Protein AF-A0A9W6SI95-F1 (afdb_monomer)

Mean predicted aligned error: 13.55 Å

Structure (mmCIF, N/CA/C/O backbone):
data_AF-A0A9W6SI95-F1
#
_entry.id   AF-A0A9W6SI95-F1
#
loop_
_atom_site.group_PDB
_atom_site.id
_atom_site.type_symbol
_atom_site.label_atom_id
_atom_site.label_alt_id
_atom_site.label_comp_id
_atom_site.label_asym_id
_atom_site.label_entity_id
_atom_site.label_seq_id
_atom_site.pdbx_PDB_ins_code
_atom_site.Cartn_x
_at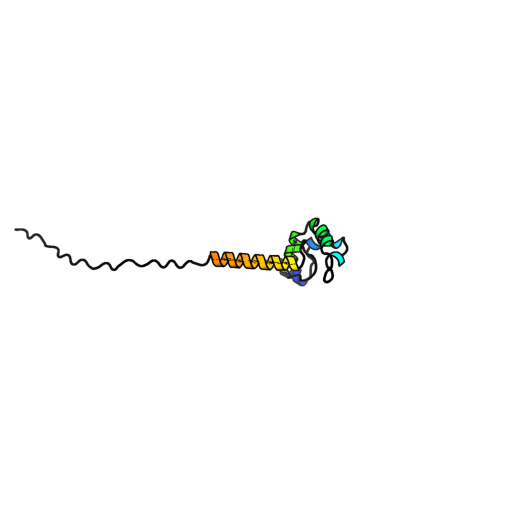om_site.Cartn_y
_atom_site.Cartn_z
_atom_site.occupancy
_atom_site.B_iso_or_equiv
_atom_site.auth_seq_id
_atom_site.auth_comp_id
_atom_site.auth_asym_id
_atom_site.auth_atom_id
_atom_site.pdbx_PDB_model_num
ATOM 1 N N . MET A 1 1 ? -4.142 -23.755 8.272 1.00 46.62 1 MET A N 1
ATOM 2 C CA . MET A 1 1 ? -2.687 -23.684 8.015 1.00 46.62 1 MET A CA 1
ATOM 3 C C . MET A 1 1 ? -2.374 -24.948 7.260 1.00 46.62 1 MET A C 1
ATOM 5 O O . MET A 1 1 ? -2.075 -25.974 7.861 1.00 46.62 1 MET A O 1
ATOM 9 N N . ASP A 1 2 ? -2.649 -24.901 5.967 1.00 53.81 2 ASP A N 1
ATOM 10 C CA . ASP A 1 2 ? -2.675 -26.067 5.102 1.00 53.81 2 ASP A CA 1
ATOM 11 C C . ASP A 1 2 ? -1.249 -26.333 4.613 1.00 53.81 2 ASP A C 1
ATOM 13 O O . ASP A 1 2 ? -0.511 -25.411 4.274 1.00 53.81 2 ASP A O 1
ATOM 17 N N . GLY A 1 3 ? -0.825 -27.600 4.639 1.00 53.06 3 GLY A N 1
ATOM 18 C CA . GLY A 1 3 ? 0.575 -28.016 4.468 1.00 53.06 3 GLY A CA 1
ATOM 19 C C . GLY A 1 3 ? 1.240 -27.644 3.133 1.00 53.06 3 GLY A C 1
ATOM 20 O O . GLY A 1 3 ? 2.428 -27.903 2.969 1.00 53.06 3 GLY A O 1
ATOM 21 N N . GLN A 1 4 ? 0.510 -27.024 2.202 1.00 56.34 4 GLN A N 1
ATOM 22 C CA . GLN A 1 4 ? 1.054 -26.464 0.961 1.00 56.34 4 GLN A CA 1
ATOM 23 C C . GLN A 1 4 ? 1.887 -25.191 1.192 1.00 56.34 4 GLN A C 1
ATOM 25 O O . GLN A 1 4 ? 2.785 -24.923 0.397 1.00 56.34 4 GLN A O 1
ATOM 30 N N . ASP A 1 5 ? 1.679 -24.470 2.299 1.00 56.03 5 ASP A N 1
ATOM 31 C CA . ASP A 1 5 ? 2.435 -23.244 2.606 1.00 56.03 5 ASP A CA 1
ATOM 32 C C . ASP A 1 5 ? 3.877 -23.524 3.076 1.00 56.03 5 ASP A C 1
ATOM 34 O O . ASP A 1 5 ? 4.786 -22.745 2.803 1.00 56.03 5 ASP A O 1
ATOM 38 N N . ILE A 1 6 ? 4.131 -24.671 3.721 1.00 61.88 6 ILE A N 1
ATOM 39 C CA . ILE A 1 6 ? 5.462 -25.014 4.265 1.00 61.88 6 ILE A CA 1
ATOM 40 C C . ILE A 1 6 ? 6.497 -25.219 3.147 1.00 61.88 6 ILE A C 1
ATOM 42 O O . ILE A 1 6 ? 7.671 -24.889 3.311 1.00 61.88 6 ILE A O 1
ATOM 46 N N . LEU A 1 7 ? 6.078 -25.765 2.000 1.00 59.03 7 LEU A N 1
ATOM 47 C CA . LEU A 1 7 ? 6.985 -26.069 0.891 1.00 59.03 7 LEU A CA 1
ATOM 48 C C . LEU A 1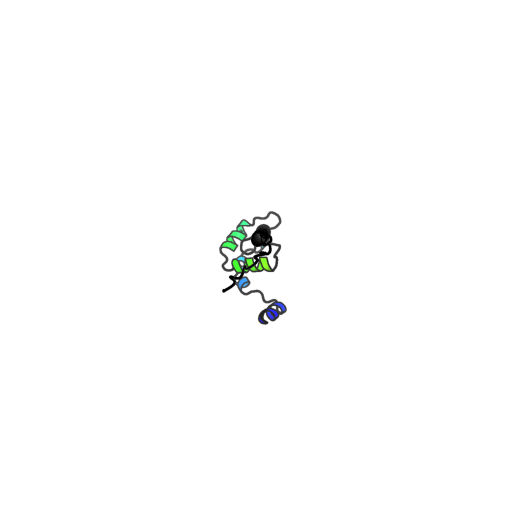 7 ? 7.340 -24.817 0.071 1.00 59.03 7 LEU A C 1
ATOM 50 O O . LEU A 1 7 ? 8.466 -24.708 -0.413 1.00 59.03 7 LEU A O 1
ATOM 54 N N . ALA A 1 8 ? 6.411 -23.864 -0.042 1.00 61.06 8 ALA A N 1
ATOM 55 C CA . ALA A 1 8 ? 6.649 -22.575 -0.690 1.00 61.06 8 ALA A CA 1
ATOM 56 C C . ALA A 1 8 ? 7.652 -21.713 0.103 1.00 61.06 8 ALA A C 1
ATOM 58 O O . ALA A 1 8 ? 8.550 -21.115 -0.493 1.00 61.06 8 ALA A O 1
ATOM 59 N N . ASP A 1 9 ? 7.564 -21.731 1.439 1.00 57.59 9 ASP A N 1
ATOM 60 C CA . ASP A 1 9 ? 8.489 -21.016 2.334 1.00 57.59 9 ASP A CA 1
ATOM 61 C C . ASP A 1 9 ? 9.920 -21.592 2.304 1.00 57.59 9 ASP A C 1
ATOM 63 O O . ASP A 1 9 ? 10.896 -20.847 2.375 1.00 57.59 9 ASP A O 1
ATOM 67 N N . LEU A 1 10 ? 10.075 -22.915 2.156 1.00 63.28 10 LEU A N 1
ATOM 68 C CA . LEU A 1 10 ? 11.384 -23.591 2.116 1.00 63.28 10 LEU A CA 1
ATOM 69 C C . LEU A 1 10 ? 12.108 -23.479 0.765 1.00 63.28 10 LEU A C 1
ATOM 71 O O . LEU A 1 10 ? 13.334 -23.587 0.725 1.00 63.28 10 LEU A O 1
ATOM 75 N N . LEU A 1 11 ? 11.372 -23.271 -0.331 1.00 66.50 11 LEU A N 1
ATOM 76 C CA . LEU A 1 11 ? 11.927 -23.151 -1.686 1.00 66.50 11 LEU A CA 1
ATOM 77 C C . LEU A 1 11 ? 11.957 -21.710 -2.216 1.00 66.50 11 LEU A C 1
ATOM 79 O O . LEU A 1 11 ? 12.427 -21.493 -3.331 1.00 66.50 11 LEU A O 1
ATOM 83 N N . GLY A 1 12 ? 11.500 -20.726 -1.435 1.00 60.22 12 GLY A N 1
ATOM 84 C CA . GLY A 1 12 ? 11.573 -19.311 -1.805 1.00 60.22 12 GLY A CA 1
ATOM 85 C C . GLY A 1 12 ? 10.831 -18.988 -3.103 1.00 60.22 12 GLY A C 1
ATOM 86 O O . GLY A 1 12 ? 11.307 -18.176 -3.897 1.00 60.22 12 GLY A O 1
ATOM 87 N N . SER A 1 13 ? 9.696 -19.649 -3.360 1.00 67.56 13 SER A N 1
ATOM 88 C CA . SER A 1 13 ? 8.952 -19.428 -4.599 1.00 67.56 13 SER A CA 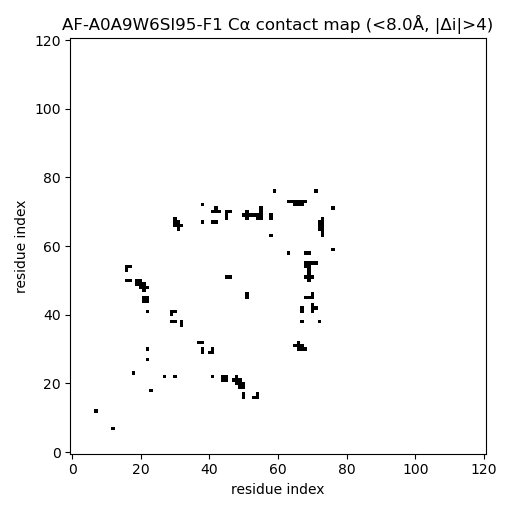1
ATOM 89 C C . SER A 1 13 ? 8.367 -18.019 -4.616 1.00 67.56 13 SER A C 1
ATOM 91 O O . SER A 1 13 ? 7.566 -17.657 -3.749 1.00 67.56 13 SER A O 1
ATOM 93 N N . VAL A 1 14 ? 8.752 -17.234 -5.620 1.00 72.06 14 VAL A N 1
ATOM 94 C CA . VAL A 1 14 ? 8.178 -15.914 -5.866 1.00 72.06 14 VAL A CA 1
ATOM 95 C C . VAL A 1 14 ? 6.683 -16.084 -6.179 1.00 72.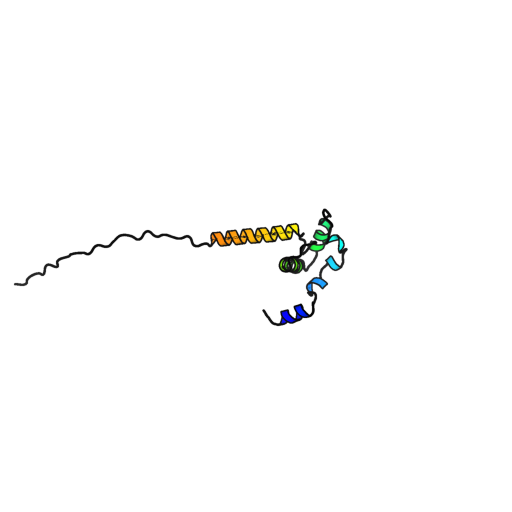06 14 VAL A C 1
ATOM 97 O O . VAL A 1 14 ? 6.335 -16.931 -7.002 1.00 72.06 14 VAL A O 1
ATOM 100 N N . PRO A 1 15 ? 5.780 -15.326 -5.536 1.00 82.69 15 PRO A N 1
ATOM 101 C CA . PRO A 1 15 ? 4.356 -15.408 -5.830 1.00 82.69 15 PRO A CA 1
ATOM 102 C C . PRO A 1 15 ? 4.054 -15.108 -7.305 1.00 82.69 15 PRO A C 1
ATOM 104 O O . PRO A 1 15 ? 4.513 -14.095 -7.825 1.00 82.69 15 PRO A O 1
ATOM 107 N N . GLU A 1 16 ? 3.203 -15.914 -7.944 1.00 87.75 16 GLU A N 1
ATOM 108 C CA . GLU A 1 16 ? 2.823 -15.785 -9.367 1.00 87.75 16 GLU A CA 1
ATOM 109 C C . GLU A 1 16 ? 2.324 -14.374 -9.741 1.00 87.75 16 GLU A C 1
ATOM 111 O O . GLU A 1 16 ? 2.559 -13.867 -10.836 1.00 87.75 16 GLU A O 1
ATOM 116 N N . TRP A 1 17 ? 1.663 -13.674 -8.814 1.00 90.44 17 TRP A N 1
ATOM 117 C CA . TRP A 1 17 ? 1.203 -12.303 -9.055 1.00 90.44 17 TRP A CA 1
ATOM 118 C C . TRP A 1 17 ? 2.357 -11.309 -9.276 1.00 90.44 17 TRP A C 1
ATOM 120 O O . TRP A 1 17 ? 2.155 -10.302 -9.952 1.00 90.44 17 TRP A O 1
ATOM 130 N N . GLN A 1 18 ? 3.560 -11.571 -8.753 1.00 89.81 18 GLN A N 1
ATOM 131 C CA . GLN A 1 18 ? 4.719 -10.701 -8.980 1.00 89.81 18 GLN A CA 1
ATOM 132 C C . GLN A 1 18 ? 5.186 -10.752 -10.437 1.00 89.81 18 GLN A C 1
ATOM 134 O O . GLN A 1 18 ? 5.618 -9.731 -10.965 1.00 89.81 18 GLN A O 1
ATOM 139 N N . GLU A 1 19 ? 5.028 -11.892 -11.114 1.00 88.62 19 GLU A N 1
ATOM 140 C CA . GLU A 1 19 ? 5.382 -12.043 -12.533 1.00 88.62 19 GLU A CA 1
ATOM 141 C C . GLU A 1 19 ? 4.473 -11.207 -13.444 1.00 88.62 19 GLU A C 1
ATOM 143 O O . GLU A 1 19 ? 4.892 -10.731 -14.498 1.00 88.62 19 GLU A O 1
ATOM 148 N N . ARG A 1 20 ? 3.232 -10.965 -13.007 1.00 90.62 20 ARG A N 1
ATOM 149 C CA . ARG A 1 20 ? 2.243 -10.135 -13.711 1.00 90.62 20 ARG A CA 1
ATOM 150 C C . ARG A 1 20 ? 2.327 -8.648 -13.356 1.00 90.62 20 ARG A C 1
ATOM 152 O O . ARG A 1 20 ? 1.558 -7.832 -13.868 1.00 90.62 20 ARG A O 1
ATOM 159 N N . ALA A 1 21 ? 3.246 -8.256 -12.475 1.00 93.06 21 ALA A N 1
ATOM 160 C CA . ALA A 1 21 ? 3.341 -6.880 -12.017 1.00 93.06 21 ALA A CA 1
ATOM 161 C C . ALA A 1 21 ? 3.870 -5.949 -13.121 1.00 93.06 21 ALA A C 1
ATOM 163 O O . ALA A 1 21 ? 4.992 -6.085 -13.606 1.00 93.06 21 ALA A O 1
ATOM 164 N N . LEU A 1 22 ? 3.085 -4.923 -13.468 1.00 92.69 22 LEU A N 1
ATOM 165 C CA . LEU A 1 22 ? 3.459 -3.933 -14.486 1.00 92.69 22 LEU A CA 1
ATOM 166 C C . LEU A 1 22 ? 4.762 -3.190 -14.144 1.00 92.69 22 LEU A C 1
ATOM 168 O O . LEU A 1 22 ? 5.485 -2.773 -15.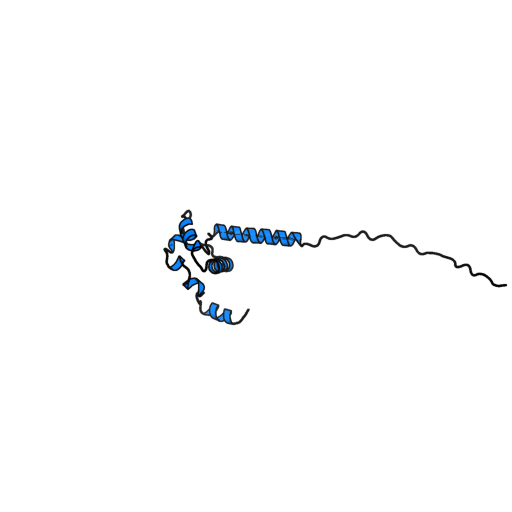044 1.00 92.69 22 LEU A O 1
ATOM 172 N N . CYS A 1 23 ? 5.079 -3.035 -12.854 1.00 90.81 23 CYS A N 1
ATOM 173 C CA . CYS A 1 23 ? 6.298 -2.357 -12.412 1.00 90.81 23 CYS A CA 1
ATOM 174 C C . CYS A 1 23 ? 7.582 -3.055 -12.887 1.00 90.81 23 CYS A C 1
ATOM 176 O O . CYS A 1 23 ? 8.563 -2.365 -13.152 1.00 90.81 23 CYS A O 1
ATOM 178 N N . ALA A 1 24 ? 7.563 -4.380 -13.080 1.00 88.94 24 ALA A N 1
ATOM 179 C CA . ALA A 1 24 ? 8.702 -5.138 -13.602 1.00 88.94 24 ALA A CA 1
ATOM 180 C C . ALA A 1 24 ? 9.049 -4.780 -15.061 1.00 88.94 24 ALA A C 1
ATOM 182 O O . ALA A 1 24 ? 10.152 -5.055 -15.522 1.00 88.94 24 ALA A O 1
ATOM 183 N N . GLN A 1 25 ? 8.122 -4.143 -15.784 1.00 88.88 25 GLN A N 1
ATOM 184 C CA . GLN A 1 25 ? 8.292 -3.697 -17.172 1.00 88.88 25 GLN A CA 1
ATOM 185 C C . GLN A 1 25 ? 8.701 -2.218 -17.273 1.00 88.88 25 GLN A C 1
ATOM 187 O O . GLN A 1 25 ? 8.717 -1.638 -18.358 1.00 88.88 25 GLN A O 1
ATOM 192 N N . THR A 1 26 ? 8.982 -1.577 -16.141 1.00 89.38 26 THR A N 1
ATOM 193 C CA . THR A 1 26 ? 9.307 -0.151 -16.047 1.00 89.38 26 THR A CA 1
ATOM 194 C C . THR A 1 26 ? 10.578 0.052 -15.233 1.00 89.38 26 THR A C 1
ATOM 196 O O . THR A 1 26 ? 11.118 -0.903 -14.683 1.00 89.38 26 THR A O 1
ATOM 199 N N . ASP A 1 27 ? 11.060 1.291 -15.156 1.00 87.38 27 ASP A N 1
ATOM 200 C CA . ASP A 1 27 ? 12.244 1.625 -14.367 1.00 87.38 27 ASP A CA 1
ATOM 201 C C . ASP A 1 27 ? 12.028 1.335 -12.861 1.00 87.38 27 ASP A C 1
ATOM 203 O O . ASP A 1 27 ? 11.158 1.963 -12.241 1.00 87.38 27 ASP A O 1
ATOM 207 N N . PRO A 1 28 ? 12.805 0.416 -12.251 1.00 85.50 28 PRO A N 1
ATOM 208 C CA . PRO A 1 28 ? 12.696 0.099 -10.831 1.00 85.50 28 PRO A CA 1
ATOM 209 C C . PRO A 1 28 ? 13.021 1.286 -9.918 1.00 85.50 28 PRO A C 1
ATOM 211 O O . PRO A 1 28 ? 12.441 1.387 -8.833 1.00 85.50 28 PRO A O 1
ATOM 214 N N . GLU A 1 29 ? 13.894 2.211 -10.336 1.00 86.31 29 GLU A N 1
ATOM 215 C CA . GLU A 1 29 ? 14.293 3.354 -9.502 1.00 86.31 29 GLU A CA 1
ATOM 216 C C . GLU A 1 29 ? 13.109 4.284 -9.204 1.00 86.31 29 GLU A C 1
ATOM 218 O O . GLU A 1 29 ? 12.994 4.832 -8.104 1.00 86.31 29 GLU A O 1
ATOM 223 N N . ALA A 1 30 ? 12.142 4.373 -10.124 1.00 86.38 30 ALA A N 1
ATOM 224 C CA . ALA A 1 30 ? 10.914 5.135 -9.921 1.00 86.38 30 ALA A CA 1
ATOM 225 C C . ALA A 1 30 ? 10.084 4.634 -8.720 1.00 86.38 30 ALA A C 1
ATOM 227 O O . ALA A 1 30 ? 9.362 5.419 -8.094 1.00 86.38 30 ALA A O 1
ATOM 228 N N . PHE A 1 31 ? 10.175 3.341 -8.383 1.00 87.12 31 PHE A N 1
ATOM 229 C CA . PHE A 1 31 ? 9.447 2.726 -7.267 1.00 87.12 31 PHE A CA 1
ATOM 230 C C . PHE A 1 31 ? 10.193 2.833 -5.941 1.00 87.12 31 PHE A C 1
ATOM 232 O O . PHE A 1 31 ? 9.553 2.720 -4.893 1.00 87.12 31 PHE A O 1
ATOM 239 N N . PHE A 1 32 ? 11.494 3.123 -5.969 1.00 88.56 32 PHE A N 1
ATOM 240 C CA . PHE A 1 32 ? 12.349 3.303 -4.796 1.00 88.56 32 PHE A CA 1
ATOM 241 C C . PHE A 1 32 ? 12.985 4.703 -4.778 1.00 88.56 32 PHE A C 1
ATOM 243 O O . PHE A 1 32 ? 14.206 4.830 -4.812 1.00 88.56 32 PHE A O 1
ATOM 250 N N . PRO A 1 33 ? 12.177 5.779 -4.687 1.00 83.44 33 PRO A N 1
ATOM 251 C CA . PRO A 1 33 ? 12.710 7.132 -4.703 1.00 83.44 33 PRO A CA 1
ATOM 252 C C . PRO A 1 33 ? 13.589 7.403 -3.477 1.00 83.44 33 PRO A C 1
ATOM 254 O O . PRO A 1 33 ? 13.237 7.048 -2.346 1.00 83.44 33 PRO A O 1
ATOM 257 N N . GLU A 1 34 ? 14.693 8.119 -3.693 1.00 83.69 34 GLU A N 1
ATOM 258 C CA . GLU A 1 34 ? 15.522 8.658 -2.615 1.00 83.69 34 GLU A CA 1
ATOM 259 C C . GLU A 1 34 ? 14.731 9.627 -1.714 1.00 83.69 34 GLU A C 1
ATOM 261 O O . GLU A 1 34 ? 13.618 10.064 -2.032 1.00 83.69 34 GLU A O 1
ATOM 266 N N . LYS A 1 35 ? 15.298 9.990 -0.555 1.00 78.50 35 LYS A N 1
ATOM 267 C CA . LYS A 1 35 ? 14.659 10.905 0.407 1.00 78.50 35 LYS A CA 1
ATOM 268 C C . LYS A 1 35 ? 14.292 12.238 -0.267 1.00 78.50 35 LYS A C 1
ATOM 270 O O . LYS A 1 35 ? 15.143 13.095 -0.455 1.00 78.50 35 LYS A O 1
ATOM 275 N N . GLY A 1 36 ? 13.003 12.427 -0.563 1.00 74.25 36 GLY A N 1
ATOM 276 C CA . GLY A 1 36 ? 12.476 13.636 -1.214 1.00 74.25 36 GLY A CA 1
ATOM 277 C C . GLY A 1 36 ? 12.177 13.492 -2.711 1.00 74.25 36 GLY A C 1
ATOM 278 O O . GLY A 1 36 ? 11.685 14.444 -3.313 1.00 74.25 36 GLY A O 1
ATOM 279 N N . GLY A 1 37 ? 12.411 12.317 -3.300 1.00 81.06 37 GLY A N 1
ATOM 280 C CA . GLY A 1 37 ? 12.088 12.019 -4.692 1.00 81.06 37 GLY A CA 1
ATOM 281 C C . GLY A 1 37 ? 10.584 12.004 -4.988 1.00 81.06 37 GLY A C 1
ATOM 282 O O . GLY A 1 37 ? 9.727 11.852 -4.108 1.00 81.06 37 GLY A O 1
ATOM 283 N N . SER A 1 38 ? 10.246 12.170 -6.267 1.00 86.00 38 SER A N 1
ATOM 284 C CA . SER A 1 38 ? 8.856 12.176 -6.725 1.00 86.00 38 SER A CA 1
ATOM 285 C C . SER A 1 38 ? 8.269 10.765 -6.725 1.00 86.00 38 SER A C 1
ATOM 287 O O . SER A 1 38 ? 8.757 9.877 -7.409 1.00 86.00 38 SER A O 1
ATOM 289 N N . THR A 1 39 ? 7.148 10.576 -6.026 1.00 88.94 39 THR A N 1
ATOM 290 C CA . THR A 1 39 ? 6.376 9.316 -6.037 1.00 88.94 39 THR A CA 1
ATOM 291 C C . THR A 1 39 ? 5.287 9.292 -7.115 1.00 88.94 39 THR A C 1
ATOM 293 O O . THR A 1 39 ? 4.538 8.324 -7.228 1.00 88.94 39 THR A O 1
ATOM 296 N N . ARG A 1 40 ? 5.138 10.377 -7.889 1.00 88.44 40 ARG A N 1
ATOM 297 C CA . ARG A 1 40 ? 4.000 10.560 -8.806 1.00 88.44 40 ARG A CA 1
ATOM 298 C C . ARG A 1 40 ? 4.030 9.592 -9.983 1.00 88.44 40 ARG A C 1
ATOM 300 O O . ARG A 1 40 ? 2.971 9.132 -10.398 1.00 88.44 40 ARG A O 1
ATOM 307 N N . GLU A 1 41 ? 5.218 9.310 -10.511 1.00 89.12 41 GLU A N 1
ATOM 308 C CA . GLU A 1 41 ? 5.378 8.455 -11.687 1.00 89.12 41 GLU A CA 1
ATOM 309 C C . GLU A 1 41 ? 5.013 7.008 -11.368 1.00 89.12 41 GLU A C 1
ATOM 311 O O . GLU A 1 41 ? 4.062 6.467 -11.930 1.00 89.12 41 GLU A O 1
ATOM 316 N N . ALA A 1 42 ? 5.668 6.431 -10.363 1.00 91.25 42 ALA A N 1
ATOM 317 C CA . ALA A 1 42 ? 5.382 5.078 -9.910 1.00 91.25 42 ALA A CA 1
ATOM 318 C C . ALA A 1 42 ? 3.923 4.891 -9.472 1.00 91.25 42 ALA A C 1
ATOM 320 O O . ALA A 1 42 ? 3.321 3.872 -9.789 1.00 91.25 42 ALA A O 1
ATOM 321 N N . LYS A 1 43 ? 3.290 5.890 -8.840 1.00 91.25 43 LYS A N 1
ATOM 322 C CA . LYS A 1 43 ? 1.847 5.825 -8.540 1.00 91.25 43 LYS A CA 1
ATOM 323 C C . LYS A 1 43 ? 0.975 5.734 -9.790 1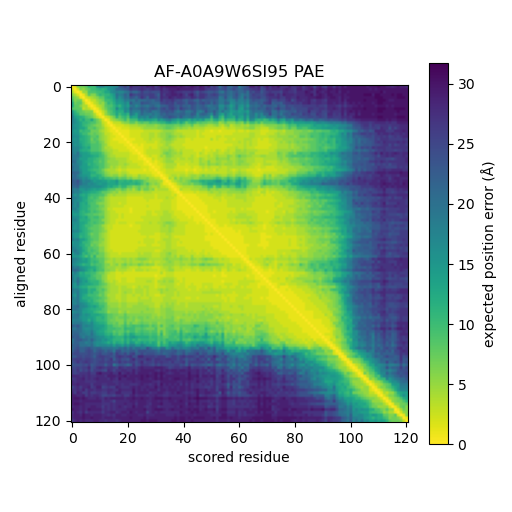.00 91.25 43 LYS A C 1
ATOM 325 O O . LYS A 1 43 ? -0.008 4.995 -9.791 1.00 91.25 43 LYS A O 1
ATOM 330 N N . ARG A 1 44 ? 1.323 6.464 -10.853 1.00 92.12 44 ARG A N 1
ATOM 331 C CA . ARG A 1 44 ? 0.597 6.413 -12.128 1.00 92.12 44 ARG A CA 1
ATOM 332 C C . ARG A 1 44 ? 0.741 5.042 -12.782 1.00 92.12 44 ARG A C 1
ATOM 334 O O . ARG A 1 44 ? -0.251 4.509 -13.269 1.00 92.12 44 ARG A O 1
ATOM 341 N N . ILE A 1 45 ? 1.937 4.459 -12.739 1.00 92.25 45 ILE A N 1
ATOM 342 C CA . ILE A 1 45 ? 2.181 3.103 -13.244 1.00 92.25 45 ILE A CA 1
ATOM 343 C C . ILE A 1 45 ? 1.394 2.087 -12.407 1.00 92.25 45 ILE A C 1
ATOM 345 O O . ILE A 1 45 ? 0.613 1.319 -12.962 1.00 92.25 45 ILE A O 1
ATOM 349 N N . CYS A 1 46 ? 1.494 2.148 -11.074 1.00 93.62 46 CYS A N 1
ATOM 350 C CA . CYS A 1 46 ? 0.735 1.280 -10.172 1.00 93.62 46 CYS A CA 1
ATOM 351 C C . CYS A 1 46 ? -0.776 1.335 -10.420 1.00 93.62 46 CYS A C 1
ATOM 353 O O . CYS A 1 46 ? -1.411 0.294 -10.391 1.00 93.62 46 CYS A O 1
ATOM 355 N N . SER A 1 47 ? -1.364 2.505 -10.704 1.00 91.38 47 SER A N 1
ATOM 356 C CA . SER A 1 47 ? -2.817 2.608 -10.943 1.00 91.38 47 SER A CA 1
ATOM 357 C C . SER A 1 47 ? -3.324 1.836 -12.166 1.00 91.38 47 SER A C 1
ATOM 359 O O . SER A 1 47 ? -4.526 1.640 -12.306 1.00 91.38 47 SER A O 1
ATOM 361 N N . ARG A 1 48 ? -2.419 1.415 -13.056 1.00 93.38 48 ARG A N 1
ATOM 362 C CA . ARG A 1 48 ? -2.723 0.606 -14.242 1.00 93.38 48 ARG A CA 1
ATOM 363 C C . ARG A 1 48 ? -2.353 -0.868 -14.055 1.00 93.38 48 ARG A C 1
ATOM 365 O O . ARG A 1 48 ? -2.513 -1.648 -14.984 1.00 93.38 48 ARG A O 1
ATOM 372 N N . CYS A 1 49 ? -1.819 -1.231 -12.891 1.00 95.06 49 CYS A N 1
ATOM 373 C CA . CYS A 1 49 ? -1.380 -2.583 -12.584 1.00 95.06 49 CYS A CA 1
ATOM 374 C C . CYS A 1 49 ? -2.568 -3.430 -12.112 1.00 95.06 49 CYS A C 1
ATOM 376 O O . CYS A 1 49 ? -3.303 -3.022 -11.210 1.00 95.06 49 CYS A O 1
ATOM 378 N N . GLU A 1 50 ? -2.740 -4.619 -12.685 1.00 94.25 50 GLU A N 1
ATOM 379 C CA . GLU A 1 50 ? -3.839 -5.521 -12.322 1.00 94.25 50 GLU A CA 1
ATOM 380 C C . GLU A 1 50 ? -3.668 -6.132 -10.922 1.00 94.25 50 GLU A C 1
ATOM 382 O O . GLU A 1 50 ? -4.637 -6.245 -10.181 1.00 94.25 50 GLU A O 1
ATOM 387 N N . VAL A 1 51 ? -2.426 -6.408 -10.507 1.00 95.12 51 VAL A N 1
ATOM 388 C CA . VAL A 1 51 ? -2.088 -7.044 -9.217 1.00 95.12 51 VAL A CA 1
ATOM 389 C C . VAL A 1 51 ? -1.947 -6.045 -8.060 1.00 95.12 51 VAL A C 1
ATOM 391 O O . VAL A 1 51 ? -1.180 -6.248 -7.116 1.00 95.12 51 VAL A O 1
ATOM 394 N N . THR A 1 52 ? -2.625 -4.896 -8.142 1.00 93.94 52 THR A N 1
ATOM 395 C CA . THR A 1 52 ? -2.480 -3.811 -7.154 1.00 93.94 52 THR A CA 1
ATOM 396 C C . THR A 1 52 ? -2.897 -4.259 -5.752 1.00 93.94 52 THR A C 1
ATOM 398 O O . THR A 1 52 ? -2.239 -3.896 -4.773 1.00 93.94 52 THR A O 1
ATOM 401 N N . THR A 1 53 ? -3.959 -5.059 -5.655 1.00 92.69 53 THR A N 1
ATOM 402 C CA . THR A 1 53 ? -4.506 -5.550 -4.385 1.00 92.69 53 THR A CA 1
ATOM 403 C C . THR A 1 53 ? -3.545 -6.531 -3.723 1.00 92.69 53 THR A C 1
ATOM 405 O O . THR A 1 53 ? -3.133 -6.312 -2.585 1.00 92.69 53 THR A O 1
ATOM 408 N N . GLU A 1 54 ? -3.107 -7.553 -4.455 1.00 93.62 54 GLU A N 1
ATOM 409 C CA . GLU A 1 54 ? -2.176 -8.581 -3.992 1.00 93.62 54 GLU A CA 1
ATOM 410 C C . GLU A 1 54 ? -0.832 -7.962 -3.587 1.00 93.62 54 GLU A C 1
ATOM 412 O O . GLU A 1 54 ? -0.282 -8.283 -2.530 1.00 93.62 54 GLU A O 1
ATOM 417 N N . CYS A 1 55 ? -0.345 -6.998 -4.377 1.00 94.25 55 CYS A N 1
ATOM 418 C CA . CYS A 1 55 ? 0.868 -6.239 -4.088 1.00 94.25 55 CYS A CA 1
ATOM 419 C C . CYS A 1 55 ? 0.754 -5.439 -2.782 1.00 94.25 55 CYS A C 1
ATOM 421 O O . CYS A 1 55 ? 1.680 -5.438 -1.964 1.00 94.25 55 CYS A O 1
ATOM 423 N N . LEU A 1 56 ? -0.380 -4.764 -2.558 1.00 92.50 56 LEU A N 1
ATOM 424 C CA . LEU A 1 56 ? -0.603 -4.005 -1.329 1.00 92.50 56 LEU A CA 1
ATOM 425 C C . LEU A 1 56 ? -0.702 -4.929 -0.114 1.00 92.50 56 LEU A C 1
ATOM 427 O O . LEU A 1 56 ? -0.115 -4.639 0.929 1.00 92.50 56 LEU A O 1
ATOM 431 N N . GLU A 1 57 ? -1.429 -6.035 -0.237 1.00 91.88 57 GLU A N 1
ATOM 432 C CA . GLU A 1 57 ? -1.567 -7.019 0.833 1.00 91.88 57 GLU A CA 1
ATOM 433 C C . GLU A 1 57 ? -0.228 -7.631 1.221 1.00 91.88 57 GLU A C 1
ATOM 435 O O . GLU A 1 57 ? 0.075 -7.723 2.413 1.00 91.88 57 GLU A O 1
ATOM 440 N N . TYR A 1 58 ? 0.588 -7.999 0.233 1.00 91.25 58 TYR A N 1
ATOM 441 C CA . TYR A 1 58 ? 1.939 -8.492 0.460 1.00 91.25 58 TYR A CA 1
ATOM 442 C C . TYR A 1 58 ? 2.769 -7.462 1.231 1.00 91.25 58 TYR A C 1
ATOM 444 O O . TYR A 1 58 ? 3.276 -7.756 2.312 1.00 91.25 58 TYR A O 1
ATOM 452 N N . ALA A 1 59 ? 2.814 -6.212 0.765 1.00 92.62 59 ALA A N 1
ATOM 453 C CA . ALA A 1 59 ? 3.567 -5.155 1.438 1.00 92.62 59 ALA A CA 1
ATOM 454 C C . ALA A 1 59 ? 3.085 -4.888 2.874 1.00 92.62 59 ALA A C 1
ATOM 456 O O . ALA A 1 59 ? 3.870 -4.535 3.755 1.00 92.62 59 ALA A O 1
ATOM 457 N N . MET A 1 60 ? 1.786 -5.045 3.134 1.00 89.62 60 MET A N 1
ATOM 458 C CA . MET A 1 60 ? 1.213 -4.873 4.467 1.00 89.62 60 MET A CA 1
ATOM 459 C C . MET A 1 60 ? 1.555 -6.042 5.398 1.00 89.62 60 MET A C 1
ATOM 461 O O . MET A 1 60 ? 1.859 -5.778 6.568 1.00 89.62 60 MET A O 1
ATOM 465 N N . ARG A 1 61 ? 1.530 -7.283 4.886 1.00 89.00 61 ARG A N 1
ATOM 466 C CA . ARG A 1 61 ? 1.866 -8.522 5.610 1.00 89.00 61 ARG A CA 1
ATOM 467 C C . ARG A 1 61 ? 3.353 -8.628 5.940 1.00 89.00 61 ARG A C 1
ATOM 469 O O . ARG A 1 61 ? 3.685 -8.932 7.078 1.00 89.00 61 ARG A O 1
ATOM 476 N N . HIS A 1 62 ? 4.219 -8.317 4.979 1.00 87.62 62 HIS A N 1
ATOM 477 C CA . HIS A 1 62 ? 5.678 -8.395 5.125 1.00 87.62 62 HIS A CA 1
ATOM 478 C C . HIS A 1 62 ? 6.298 -7.125 5.735 1.00 87.62 62 HIS A C 1
ATOM 480 O O . HIS A 1 62 ? 7.506 -7.050 5.926 1.00 87.62 62 HIS A O 1
ATOM 486 N N . ASP A 1 63 ? 5.467 -6.130 6.066 1.00 86.25 63 ASP A N 1
ATOM 487 C CA . ASP A 1 63 ? 5.882 -4.823 6.585 1.00 86.25 63 ASP A CA 1
ATOM 488 C C . ASP A 1 63 ? 6.960 -4.148 5.728 1.00 86.25 63 ASP A C 1
ATOM 490 O O . ASP A 1 63 ? 7.933 -3.598 6.238 1.00 86.25 63 ASP A O 1
ATOM 494 N N . GLU A 1 64 ? 6.769 -4.160 4.407 1.00 88.81 64 GLU A N 1
ATOM 495 C CA . GLU A 1 64 ? 7.726 -3.569 3.477 1.00 88.81 64 GLU A CA 1
ATOM 496 C C . GLU A 1 64 ? 7.930 -2.084 3.785 1.00 88.81 64 GLU A C 1
ATOM 498 O O . GLU A 1 64 ? 6.995 -1.272 3.730 1.00 88.81 64 GLU A O 1
ATOM 503 N N . ARG A 1 65 ? 9.170 -1.724 4.132 1.00 84.69 65 ARG A N 1
ATOM 504 C CA . ARG A 1 65 ? 9.517 -0.406 4.692 1.00 84.69 65 ARG A CA 1
ATOM 505 C C . ARG A 1 65 ? 9.914 0.618 3.643 1.00 84.69 65 ARG A C 1
ATOM 507 O O . ARG A 1 65 ? 9.924 1.808 3.934 1.00 84.69 65 ARG A O 1
ATOM 514 N N . PHE A 1 66 ? 10.237 0.180 2.436 1.00 87.00 66 PHE A N 1
ATOM 515 C CA . PHE A 1 66 ? 10.731 1.058 1.385 1.00 87.00 66 PHE A CA 1
ATOM 516 C C . PHE A 1 66 ? 9.870 0.950 0.133 1.00 87.00 66 PHE A C 1
ATOM 518 O O . PHE A 1 66 ? 9.101 0.007 -0.041 1.00 87.00 66 PHE A O 1
ATOM 525 N N . GLY A 1 67 ? 9.966 1.976 -0.705 1.00 90.06 67 GLY A N 1
ATOM 526 C CA . GLY A 1 67 ? 9.332 2.015 -2.011 1.00 90.06 67 GLY A CA 1
ATOM 527 C C . GLY A 1 67 ? 7.802 2.104 -2.034 1.00 90.06 67 GLY A C 1
ATOM 528 O O . GLY A 1 67 ? 7.101 2.244 -1.015 1.00 90.06 67 GLY A O 1
ATOM 529 N N . ILE A 1 68 ? 7.287 2.069 -3.259 1.00 92.62 68 ILE A N 1
ATOM 530 C CA . ILE A 1 68 ? 5.870 2.180 -3.599 1.00 92.62 68 ILE A CA 1
ATOM 531 C C . ILE A 1 68 ? 5.323 0.787 -3.891 1.00 92.62 68 ILE A C 1
ATOM 533 O O . ILE A 1 68 ? 5.787 0.109 -4.798 1.00 92.62 68 ILE A O 1
ATOM 537 N N . TRP A 1 69 ? 4.300 0.399 -3.135 1.00 93.94 69 TRP A N 1
ATOM 538 C CA . TRP A 1 69 ? 3.656 -0.910 -3.223 1.00 93.94 69 TRP A CA 1
ATOM 539 C C . TRP A 1 69 ? 2.152 -0.717 -3.340 1.00 93.94 69 TRP A C 1
ATOM 541 O O . TRP A 1 69 ? 1.584 0.077 -2.585 1.00 93.94 69 TRP A O 1
ATOM 551 N N . GLY A 1 70 ? 1.518 -1.389 -4.302 1.00 93.31 70 GLY A N 1
ATOM 552 C CA . GLY A 1 70 ? 0.078 -1.270 -4.551 1.00 93.31 70 GLY A CA 1
ATOM 553 C C . GLY A 1 70 ? -0.400 0.179 -4.726 1.00 93.31 70 GLY A C 1
ATOM 554 O O . GLY A 1 70 ? -1.456 0.557 -4.229 1.00 93.31 70 GLY A O 1
ATOM 555 N N . GLY A 1 71 ? 0.423 1.040 -5.338 1.00 92.06 71 GLY A N 1
ATOM 556 C CA . GLY A 1 71 ? 0.125 2.469 -5.511 1.00 92.06 71 GLY A CA 1
ATOM 557 C C . GLY A 1 71 ? 0.259 3.329 -4.249 1.00 92.06 71 GLY A C 1
ATOM 558 O O . GLY A 1 71 ? -0.020 4.528 -4.292 1.00 92.06 71 GLY A O 1
ATOM 559 N N . MET A 1 72 ? 0.724 2.766 -3.132 1.00 91.00 72 MET A N 1
ATOM 560 C CA . MET A 1 72 ? 0.910 3.477 -1.868 1.00 91.00 72 MET A CA 1
ATOM 561 C C . MET A 1 72 ? 2.391 3.592 -1.508 1.00 91.00 72 MET A C 1
ATOM 563 O O . MET A 1 72 ? 3.138 2.616 -1.554 1.00 91.00 72 MET A O 1
ATOM 567 N N . SER A 1 73 ? 2.816 4.779 -1.077 1.00 91.44 73 SER A N 1
ATOM 568 C CA . SER A 1 73 ? 4.131 4.973 -0.452 1.00 91.44 73 SER A CA 1
ATOM 569 C C . SER A 1 73 ? 4.168 4.402 0.968 1.00 91.44 73 SER A C 1
ATOM 571 O O . SER A 1 73 ? 3.130 4.243 1.614 1.00 91.44 73 SER A O 1
ATOM 573 N N . GLU A 1 74 ? 5.367 4.171 1.504 1.00 89.75 74 GLU A N 1
ATOM 574 C CA . GLU A 1 74 ? 5.572 3.763 2.902 1.00 89.75 74 GLU A CA 1
ATOM 575 C C . GLU A 1 74 ? 4.782 4.643 3.890 1.00 89.75 74 GLU A C 1
ATOM 577 O O . GLU A 1 74 ? 4.060 4.146 4.758 1.00 89.75 74 GLU A O 1
ATOM 582 N N . ARG A 1 75 ? 4.873 5.972 3.743 1.00 87.38 75 ARG A N 1
ATOM 583 C CA . ARG A 1 75 ? 4.191 6.928 4.632 1.00 87.38 75 ARG A CA 1
ATOM 584 C C . ARG A 1 75 ? 2.672 6.758 4.590 1.00 87.38 75 ARG A C 1
ATOM 586 O O . ARG A 1 75 ? 2.009 6.884 5.621 1.00 87.38 75 ARG A O 1
ATOM 593 N N . GLU A 1 76 ? 2.121 6.463 3.416 1.00 89.88 76 GLU A N 1
ATOM 594 C CA . GLU A 1 76 ? 0.691 6.206 3.235 1.00 89.88 76 GLU A CA 1
ATOM 595 C C . GLU A 1 76 ? 0.282 4.860 3.834 1.00 89.88 76 GLU A C 1
ATOM 597 O O . GLU A 1 76 ? -0.706 4.821 4.568 1.00 89.88 76 GLU A O 1
ATOM 602 N N . ARG A 1 77 ? 1.068 3.793 3.625 1.00 91.00 77 ARG A N 1
ATOM 603 C CA . ARG A 1 77 ? 0.828 2.476 4.244 1.00 91.00 77 ARG A CA 1
ATOM 604 C C . ARG A 1 77 ? 0.850 2.561 5.772 1.00 91.00 77 ARG A C 1
ATOM 606 O O . ARG A 1 77 ? -0.068 2.080 6.432 1.00 91.00 77 ARG A O 1
ATOM 613 N N . ARG A 1 78 ? 1.820 3.275 6.356 1.00 89.06 78 ARG A N 1
ATOM 614 C CA . ARG A 1 78 ? 1.876 3.536 7.809 1.00 89.06 78 ARG A CA 1
ATOM 615 C C . ARG A 1 78 ? 0.649 4.299 8.311 1.00 89.06 78 ARG A C 1
ATOM 617 O O . ARG A 1 78 ? 0.112 3.982 9.371 1.00 89.06 78 ARG A O 1
ATOM 624 N N . LYS A 1 79 ? 0.186 5.307 7.563 1.00 90.69 79 LYS A N 1
ATOM 625 C CA . LYS A 1 79 ? -1.032 6.060 7.902 1.00 90.69 79 LYS A CA 1
ATOM 626 C C . LYS A 1 79 ? -2.275 5.170 7.836 1.00 90.69 79 LYS A C 1
ATOM 628 O O . LYS A 1 79 ? -3.140 5.305 8.697 1.00 90.69 79 LYS A O 1
ATOM 633 N N . LEU A 1 80 ? -2.347 4.264 6.861 1.00 88.69 80 LEU A N 1
ATOM 634 C CA . LEU A 1 80 ? -3.427 3.288 6.732 1.00 88.69 80 LEU A CA 1
ATOM 635 C C . LEU A 1 80 ? -3.436 2.306 7.910 1.00 88.69 80 LEU A C 1
ATOM 637 O O . LEU A 1 80 ? -4.470 2.175 8.559 1.00 88.69 80 LEU A O 1
ATOM 641 N N . LYS A 1 81 ? -2.285 1.703 8.252 1.00 87.94 81 LYS A N 1
ATOM 642 C CA . LYS A 1 81 ? -2.145 0.828 9.434 1.00 87.94 81 LYS A CA 1
ATOM 643 C C . LYS A 1 81 ? -2.591 1.540 10.711 1.00 87.94 81 LYS A C 1
ATOM 645 O O . LYS A 1 81 ? -3.380 0.997 11.477 1.00 87.94 81 LYS A O 1
ATOM 650 N N . ARG A 1 82 ? -2.146 2.785 10.915 1.00 90.75 82 ARG A N 1
ATOM 651 C CA . ARG A 1 82 ? -2.541 3.573 12.088 1.00 90.75 82 ARG A CA 1
ATOM 652 C C . ARG A 1 82 ? -4.051 3.812 12.139 1.00 90.75 82 ARG A C 1
ATOM 654 O O . ARG A 1 82 ? -4.655 3.534 13.164 1.00 90.75 82 ARG A O 1
ATOM 661 N N . ARG A 1 83 ? -4.662 4.255 11.036 1.00 90.88 83 ARG A N 1
ATOM 662 C CA . ARG A 1 83 ? -6.118 4.471 10.958 1.00 90.88 83 ARG A CA 1
ATOM 663 C C . ARG A 1 83 ? -6.912 3.191 11.204 1.00 90.88 83 ARG A C 1
ATOM 665 O O . ARG A 1 83 ? -7.932 3.235 11.877 1.00 90.88 83 ARG A O 1
ATOM 672 N N . ALA A 1 84 ? -6.447 2.060 10.678 1.00 88.25 84 ALA A N 1
ATOM 673 C CA . ALA A 1 84 ? -7.076 0.766 10.919 1.00 88.25 84 ALA A CA 1
ATOM 674 C C . ALA A 1 84 ? -7.010 0.376 12.404 1.00 88.25 84 ALA A C 1
ATOM 676 O O . ALA A 1 84 ? -8.000 -0.096 12.955 1.00 88.25 84 ALA A O 1
ATOM 677 N N . ASN A 1 85 ? -5.879 0.623 13.067 1.00 90.06 85 ASN A N 1
ATOM 678 C CA . ASN A 1 85 ? -5.730 0.378 14.501 1.00 90.06 85 ASN A CA 1
ATOM 679 C C . ASN A 1 85 ? -6.598 1.324 15.341 1.00 90.06 85 ASN A C 1
ATOM 681 O O . ASN A 1 85 ? -7.264 0.866 16.262 1.00 90.06 85 ASN A O 1
ATOM 685 N N . GLU A 1 86 ? -6.635 2.614 15.000 1.00 90.88 86 GLU A N 1
ATOM 686 C CA . GLU A 1 86 ? -7.506 3.611 15.639 1.00 90.88 86 GLU A CA 1
ATOM 687 C C . GLU A 1 86 ? -8.986 3.211 15.504 1.00 90.88 86 GLU A C 1
ATOM 689 O O . GLU A 1 86 ? -9.716 3.202 16.492 1.00 90.88 86 GLU A O 1
ATOM 694 N N . ALA A 1 87 ? -9.417 2.799 14.307 1.00 87.38 87 ALA A N 1
ATOM 695 C CA . ALA A 1 87 ? -10.779 2.330 14.059 1.00 87.38 87 ALA A CA 1
ATOM 696 C C . ALA A 1 87 ? -11.104 1.041 14.830 1.00 87.38 87 ALA A C 1
ATOM 698 O O . ALA A 1 87 ? -12.185 0.927 15.405 1.00 87.38 87 ALA A O 1
ATOM 699 N N . ARG A 1 88 ? -10.167 0.084 14.887 1.00 87.56 88 ARG A N 1
ATOM 700 C CA . ARG A 1 88 ? -10.315 -1.146 15.682 1.00 87.56 88 ARG A CA 1
ATOM 701 C C . ARG A 1 88 ? -10.445 -0.838 17.170 1.00 87.56 8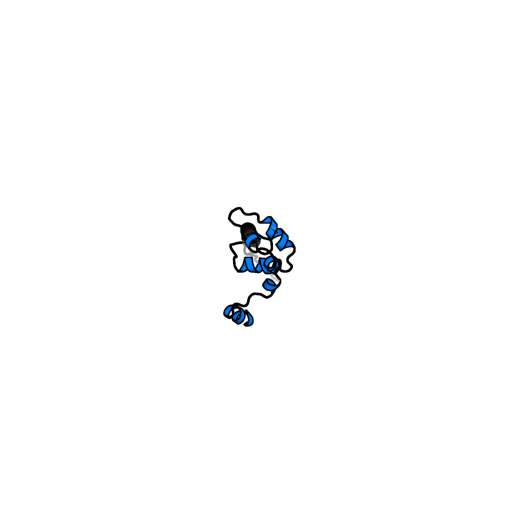8 ARG A C 1
ATOM 703 O O . ARG A 1 88 ? -11.359 -1.352 17.800 1.00 87.56 88 ARG A O 1
ATOM 710 N N . ALA A 1 89 ? -9.585 0.024 17.710 1.00 86.94 89 ALA A N 1
ATOM 711 C CA . ALA A 1 89 ? -9.642 0.436 19.109 1.00 86.94 89 ALA A CA 1
ATOM 712 C C . ALA A 1 89 ? -10.967 1.140 19.439 1.00 86.94 89 ALA A C 1
ATOM 714 O O . ALA A 1 89 ? -11.592 0.830 20.450 1.00 86.94 89 ALA A O 1
ATOM 715 N N . ALA A 1 90 ? -11.436 2.030 18.559 1.00 84.25 90 ALA A N 1
ATOM 716 C CA . ALA A 1 90 ? -12.723 2.701 18.717 1.00 84.25 90 ALA A CA 1
ATOM 717 C C . ALA A 1 90 ? -13.903 1.713 18.698 1.00 84.25 90 ALA A C 1
ATOM 719 O O . ALA A 1 90 ? -14.771 1.784 19.565 1.00 84.25 90 ALA A O 1
ATOM 720 N N . ALA A 1 91 ? -13.917 0.761 17.759 1.00 83.44 91 ALA A N 1
ATOM 721 C CA . ALA A 1 91 ? -14.949 -0.276 17.696 1.00 83.44 91 ALA A CA 1
ATOM 722 C C . ALA A 1 91 ? -14.951 -1.158 18.955 1.00 83.44 91 ALA A C 1
ATOM 724 O O . ALA A 1 91 ? -16.005 -1.459 19.508 1.00 83.44 91 ALA A O 1
ATOM 725 N N . GLN A 1 92 ? -13.766 -1.525 19.446 1.00 83.62 92 GLN A N 1
ATOM 726 C CA . GLN A 1 92 ? -13.610 -2.350 20.641 1.00 83.62 92 GLN A CA 1
ATOM 727 C C . GLN A 1 92 ? -14.070 -1.616 21.909 1.00 83.62 92 GLN A C 1
ATOM 729 O O . GLN A 1 92 ? -14.735 -2.213 22.750 1.00 83.62 92 GLN A O 1
ATOM 734 N N . ALA A 1 93 ? -13.791 -0.312 22.013 1.00 80.56 93 ALA A N 1
ATOM 735 C CA . ALA A 1 93 ? -14.298 0.534 23.091 1.00 80.56 93 ALA A CA 1
ATOM 736 C C . ALA A 1 93 ? -15.829 0.679 23.047 1.00 80.56 93 ALA A C 1
ATOM 738 O O . ALA A 1 93 ? -16.475 0.642 24.090 1.00 80.56 93 ALA A O 1
ATOM 739 N N . ALA A 1 94 ? -16.419 0.792 21.853 1.00 77.75 94 ALA A N 1
ATOM 740 C CA . ALA A 1 94 ? -17.870 0.878 21.685 1.00 77.75 94 ALA A CA 1
ATOM 741 C C . ALA A 1 94 ? -18.608 -0.429 22.043 1.00 77.75 94 ALA A C 1
ATOM 743 O O . ALA A 1 94 ? -19.769 -0.382 22.435 1.00 77.75 94 ALA A O 1
ATOM 744 N N . MET A 1 95 ? -17.945 -1.586 21.923 1.00 72.44 95 MET A N 1
ATOM 745 C CA . MET A 1 95 ? -18.487 -2.911 22.270 1.00 72.44 95 MET A CA 1
ATOM 746 C C . MET A 1 95 ? -18.204 -3.346 23.720 1.00 72.44 95 MET A C 1
ATOM 748 O O . MET A 1 95 ? -18.560 -4.464 24.095 1.00 72.44 95 MET A O 1
ATOM 752 N N . ALA A 1 96 ? -17.569 -2.507 24.545 1.00 72.19 96 ALA A N 1
ATOM 753 C CA . ALA A 1 96 ? -17.346 -2.816 25.956 1.00 72.19 96 ALA A CA 1
ATOM 754 C C . ALA A 1 96 ? -18.687 -2.910 26.720 1.00 72.19 96 ALA A C 1
ATOM 756 O O . ALA A 1 96 ? -19.590 -2.109 26.462 1.00 72.19 96 ALA A O 1
ATOM 757 N N . PRO A 1 97 ? -18.851 -3.862 27.664 1.00 70.44 97 PRO A N 1
ATOM 758 C CA . PRO A 1 97 ? -20.102 -4.006 28.397 1.00 70.44 97 PRO A CA 1
ATOM 759 C C . PRO A 1 97 ? -20.359 -2.755 29.241 1.00 70.44 97 PRO A C 1
ATOM 761 O O . PRO A 1 97 ? -19.585 -2.421 30.137 1.00 70.44 97 PRO A O 1
ATOM 764 N N . VAL A 1 98 ? -21.472 -2.070 28.973 1.00 66.31 98 VAL A N 1
ATOM 765 C CA . VAL A 1 98 ? -22.017 -1.080 29.904 1.00 66.31 98 VAL A CA 1
ATOM 766 C C . VAL A 1 98 ? -22.528 -1.853 31.112 1.00 66.31 98 VAL A C 1
ATOM 768 O O . VAL A 1 98 ? -23.487 -2.616 31.008 1.00 66.31 98 VAL A O 1
ATOM 771 N N . SER A 1 99 ? -21.879 -1.678 32.261 1.00 71.75 99 SER A N 1
ATOM 772 C CA . SER A 1 99 ? -22.363 -2.211 33.531 1.00 71.75 99 SER A CA 1
ATOM 773 C C . SER A 1 99 ? -23.697 -1.549 33.874 1.00 71.75 99 SER A C 1
ATOM 775 O O . SER A 1 99 ? -23.734 -0.444 34.411 1.00 71.75 99 SER A O 1
ATOM 777 N N . ILE A 1 100 ? -24.806 -2.215 33.557 1.00 68.06 100 ILE A N 1
ATOM 778 C CA . ILE A 1 100 ? -26.125 -1.806 34.033 1.00 68.06 100 ILE A CA 1
ATOM 779 C C . ILE A 1 100 ? -26.227 -2.260 35.490 1.00 68.06 100 ILE A C 1
ATOM 781 O O . ILE A 1 100 ? -26.562 -3.406 35.781 1.00 68.06 100 ILE A O 1
ATOM 785 N N . THR A 1 101 ? -25.920 -1.367 36.427 1.00 71.31 101 THR A N 1
ATOM 786 C CA . THR A 1 101 ? -26.282 -1.568 37.832 1.00 71.31 101 THR A CA 1
ATOM 787 C C . THR A 1 101 ? -27.780 -1.336 37.973 1.00 71.31 101 THR A C 1
ATOM 789 O O . THR A 1 101 ? -28.233 -0.193 38.023 1.00 71.31 101 THR A O 1
ATOM 792 N N . VAL A 1 102 ? -28.561 -2.413 38.008 1.00 70.12 102 VAL A N 1
ATOM 793 C CA . VAL A 1 102 ? -29.979 -2.330 38.367 1.00 70.12 102 VAL A CA 1
ATOM 794 C C . VAL A 1 102 ? -30.071 -2.155 39.888 1.00 70.12 102 VAL A C 1
ATOM 796 O O . VAL A 1 102 ? -29.534 -2.996 40.614 1.00 70.12 102 VAL A O 1
ATOM 799 N N . PRO A 1 103 ? -30.716 -1.097 40.410 1.00 70.56 103 PRO A N 1
ATOM 800 C CA . PRO A 1 103 ? -31.004 -1.015 41.834 1.00 70.56 103 PRO A CA 1
ATOM 801 C C . PRO A 1 103 ? -32.013 -2.113 42.191 1.00 70.56 103 PRO A C 1
ATOM 803 O O . PRO A 1 103 ? -33.127 -2.142 41.670 1.00 70.56 103 PRO A O 1
ATOM 806 N N . VAL A 1 104 ? -31.605 -3.047 43.052 1.00 68.62 104 VAL A N 1
ATOM 807 C CA . VAL A 1 104 ? -32.478 -4.104 43.579 1.00 68.62 104 VAL A CA 1
ATOM 808 C C . VAL A 1 104 ? -33.639 -3.452 44.340 1.00 68.62 104 VAL A C 1
ATOM 810 O O . VAL A 1 104 ? -33.378 -2.667 45.258 1.00 68.62 104 VAL A O 1
ATOM 813 N N . PRO A 1 105 ? -34.910 -3.752 44.015 1.00 66.62 105 PRO A N 1
ATOM 814 C CA . PRO A 1 105 ? -36.018 -3.243 44.794 1.00 66.62 105 PRO A CA 1
ATOM 815 C C . PRO A 1 105 ? -36.225 -4.110 46.043 1.00 66.62 105 PRO A C 1
ATOM 817 O O . PRO A 1 105 ? -36.437 -5.313 45.952 1.00 66.62 105 PRO A O 1
ATOM 820 N N . VAL A 1 106 ? -36.135 -3.431 47.188 1.00 61.09 106 VAL A N 1
ATOM 821 C CA . VAL A 1 106 ? -37.002 -3.501 48.380 1.00 61.09 106 VAL A CA 1
ATOM 822 C C . VAL A 1 106 ? -37.327 -4.882 48.974 1.00 61.09 106 VAL A C 1
ATOM 824 O O . VAL A 1 106 ? -37.940 -5.748 48.360 1.00 61.09 106 VAL A O 1
ATOM 827 N N . ALA A 1 107 ? -37.003 -5.012 50.264 1.00 62.84 107 ALA A N 1
ATOM 828 C CA . ALA A 1 107 ? -37.379 -6.122 51.130 1.00 62.84 107 ALA A CA 1
ATOM 829 C C . ALA A 1 107 ? -38.907 -6.300 51.224 1.00 62.84 107 ALA A C 1
ATOM 831 O O . ALA A 1 107 ? -39.628 -5.418 51.687 1.00 62.84 107 ALA A O 1
ATOM 832 N N . ILE A 1 108 ? -39.380 -7.480 50.836 1.00 62.91 108 ILE A N 1
ATOM 833 C CA . ILE A 1 108 ? -40.706 -8.007 51.169 1.00 62.91 108 ILE A CA 1
ATOM 834 C C . ILE A 1 108 ? -40.705 -8.4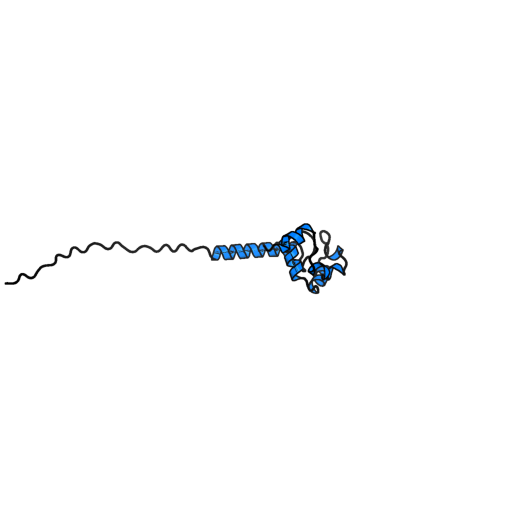06 52.650 1.00 62.91 108 ILE A C 1
ATOM 836 O O . ILE A 1 108 ? -39.915 -9.259 53.054 1.00 62.91 108 ILE A O 1
ATOM 840 N N . GLN A 1 109 ? -41.552 -7.771 53.466 1.00 62.03 109 GLN A N 1
ATOM 841 C CA . GLN A 1 109 ? -41.748 -8.164 54.865 1.00 62.03 109 GLN A CA 1
ATOM 842 C C . GLN A 1 109 ? -42.744 -9.337 54.982 1.00 62.03 109 GLN A C 1
ATOM 844 O O . GLN A 1 109 ? -43.636 -9.449 54.138 1.00 62.03 109 GLN A O 1
ATOM 849 N N . PRO A 1 110 ? -42.614 -10.202 56.009 1.00 60.94 110 PRO A N 1
ATOM 850 C CA . PRO A 1 110 ? -43.563 -11.284 56.280 1.00 60.94 110 PRO A CA 1
ATOM 851 C C . PRO A 1 110 ? -44.952 -10.738 56.641 1.00 60.94 110 PRO A C 1
ATOM 853 O O . PRO A 1 110 ? -45.068 -9.721 57.320 1.00 60.94 110 PRO A O 1
ATOM 856 N N . TYR A 1 111 ? -46.001 -11.421 56.186 1.00 68.56 111 TYR A N 1
ATOM 857 C CA . TYR A 1 111 ? -47.390 -11.138 56.544 1.00 68.56 111 TYR A CA 1
ATOM 858 C C . TYR A 1 111 ? -47.804 -12.026 57.730 1.00 68.56 111 TYR A C 1
ATOM 860 O O . TYR A 1 111 ? -47.960 -13.234 57.557 1.00 68.56 111 TYR A O 1
ATOM 868 N N . ASP A 1 112 ? -47.997 -11.430 58.911 1.00 66.56 112 ASP A N 1
ATOM 869 C CA . ASP A 1 112 ? -48.447 -12.102 60.144 1.00 66.56 112 ASP A CA 1
ATOM 870 C C . ASP A 1 112 ? -49.987 -12.186 60.215 1.00 66.56 112 ASP A C 1
ATOM 872 O O . ASP A 1 112 ? -50.625 -11.672 61.132 1.00 66.56 112 ASP A O 1
ATOM 876 N N . GLY A 1 113 ? -50.623 -12.775 59.200 1.00 64.19 113 GLY A N 1
ATOM 877 C CA . GLY A 1 113 ? -52.081 -12.932 59.177 1.00 64.19 113 GLY A CA 1
ATOM 878 C C . GLY A 1 113 ? -52.566 -14.093 60.051 1.00 64.19 113 GLY A C 1
ATOM 879 O O . GLY A 1 113 ? -52.443 -15.250 59.650 1.00 64.19 113 GLY A O 1
ATOM 880 N N . GLU A 1 114 ? -53.163 -13.797 61.209 1.00 60.03 114 GLU A N 1
ATOM 881 C CA . GLU A 1 114 ? -53.955 -14.750 61.999 1.00 60.03 114 GLU A CA 1
ATOM 882 C C . GLU A 1 114 ? -55.247 -15.116 61.244 1.00 60.03 114 GLU A C 1
ATOM 884 O O . GLU A 1 114 ? -56.065 -14.258 60.912 1.00 60.03 114 GLU A O 1
ATOM 889 N N . ILE A 1 115 ? -55.436 -16.404 60.946 1.00 62.81 115 ILE A N 1
ATOM 890 C CA . ILE A 1 115 ? -56.645 -16.923 60.296 1.00 62.81 115 ILE A CA 1
ATOM 891 C C . ILE A 1 115 ? -57.662 -17.246 61.398 1.00 62.81 115 ILE A C 1
ATOM 893 O O . ILE A 1 115 ? -57.593 -18.308 62.018 1.00 62.81 115 ILE A O 1
ATOM 897 N N . GLU A 1 116 ? -58.609 -16.346 61.665 1.00 61.84 116 GLU A N 1
ATOM 898 C CA . GLU A 1 116 ? -59.736 -16.648 62.556 1.00 61.84 116 GLU A CA 1
ATOM 899 C C . GLU A 1 116 ? -60.641 -17.728 61.935 1.00 61.84 116 GLU A C 1
ATOM 901 O O . GLU A 1 116 ? -61.238 -17.562 60.870 1.00 61.84 116 GLU A O 1
ATOM 906 N N . SER A 1 117 ? -60.731 -18.867 62.624 1.00 63.91 117 SER A N 1
ATOM 907 C CA . SER A 1 117 ? -61.581 -20.006 62.273 1.00 63.91 117 SER A CA 1
ATOM 908 C C . SER A 1 117 ? -63.034 -19.750 62.700 1.00 63.91 117 SER A C 1
ATOM 910 O O . SER A 1 117 ? -63.268 -19.504 63.887 1.00 63.91 117 SER A O 1
ATOM 912 N N . PRO A 1 118 ? -64.049 -19.894 61.824 1.00 61.72 118 PRO A N 1
ATOM 913 C CA . PRO A 1 118 ? -65.438 -19.832 62.258 1.00 61.72 118 PRO A CA 1
ATOM 914 C C . PRO A 1 118 ? -65.785 -21.106 63.038 1.00 61.72 118 PRO A C 1
ATOM 916 O O . PRO A 1 118 ? -65.772 -22.222 62.518 1.00 61.72 118 PRO A O 1
ATOM 919 N N . ARG A 1 119 ? -66.059 -20.929 64.330 1.00 58.31 119 ARG A N 1
ATOM 920 C CA . ARG A 1 119 ? -66.505 -21.969 65.259 1.00 58.31 119 ARG A CA 1
ATOM 921 C C . ARG A 1 119 ? -67.952 -22.347 64.904 1.00 58.31 119 ARG A C 1
ATOM 923 O O . ARG A 1 119 ? -68.837 -21.501 64.994 1.00 58.31 119 ARG A O 1
ATOM 930 N N . ALA A 1 120 ? -68.180 -23.587 64.472 1.00 61.12 120 ALA A N 1
ATOM 931 C CA . ALA A 1 120 ? -69.519 -24.131 64.247 1.00 61.12 120 ALA A CA 1
ATOM 932 C C . ALA A 1 120 ? -70.189 -24.500 65.585 1.00 61.12 120 ALA A C 1
ATOM 934 O O . ALA A 1 120 ? -69.513 -24.979 66.501 1.00 61.12 120 ALA A O 1
ATOM 935 N N . ALA A 1 121 ? -71.490 -24.217 65.670 1.00 57.16 121 ALA A N 1
ATOM 936 C CA . ALA A 1 121 ? -72.395 -24.537 66.775 1.00 57.16 121 ALA A CA 1
ATOM 937 C C . ALA A 1 121 ? -72.903 -25.984 66.711 1.00 57.16 121 ALA A C 1
ATOM 939 O O . ALA A 1 121 ? -72.944 -26.540 65.589 1.00 57.16 121 ALA A O 1
#

Secondary structure (DSSP, 8-state):
--THHHHHHHHTPPPHHHHT-GGGGS-GGGGS--TT---HHHHHHHTT-TTHHHHHHHHHHTT--SSEETTEEHHHHHHHHHHHHHHHHHHHHHTS-----PPPP-PPPP-----------

Sequence (121 aa):
MDGQDILADLLGSVPEWQERALCAQTDPEAFFPEKGGSTREAKRICSRCEVTTECLEYAMRHDERFGIWGGMSERERRKLKRRANEARAAAQAAMAPVSITVPVPVAIQPYDGEIESPRAA

Foldseek 3Di:
DDPVVVVCVVVVDDDPLVVQFQCVVDDVCLFFDDDPDDVVVVLVSLVPGPCLPVFLVVCLVVVPQTGATSSDGN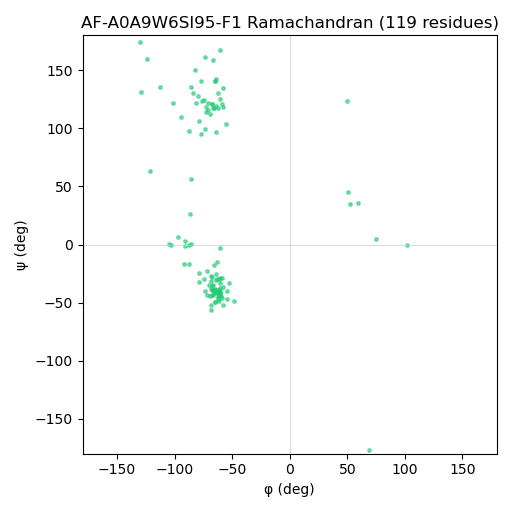VRSVVVVVVVVVVVVVVVVVPPDDPPPDDDDDDDDDDPDDDDDDDDD

Nearest PDB structures (foldseek):
  8dy9-assembly1_H  TM=9.369E-01  e=1.297E-10  Streptomyces venezuelae
  8dy7-assembly1_H  TM=9.405E-01  e=2.102E-10  Streptomyces venezuelae
  6onu-assembly3_E  TM=9.166E-01  e=4.139E-07  Mycobacterium tuberculosis H37Rv
  7kug-assembly2_C  TM=8.852E-01  e=1.150E-03  Mycobacterium tuberculosis H37Rv
  7kif-assembly1_Z  TM=8.684E-01  e=1.739E-03  Mycobacterium tuberculosis

Organism: NCBI:txid1785913

pLDDT: mean 80.28, std 12.98, range [46.62, 95.12]

InterPro domains:
  IPR003482 Transcription factor WhiB [MF_01479] (1-85)
  IPR003482 Transcription factor WhiB [PTHR38839] (13-92)
  IPR034768 WhiB-like iron-sulfur binding domain [PF02467] (17-80)
  IPR034768 WhiB-like iron-sulfur binding domain [PS51674] (22-79)

Solvent-accessible surface area (backbone atoms only — not comparable to full-atom values): 7651 Å² total; per-residue (Å²): 138,63,80,71,56,62,58,43,68,77,66,66,60,76,60,73,61,65,79,63,33,55,63,80,80,48,72,63,61,47,33,50,53,61,99,87,51,72,59,65,62,36,32,57,55,32,73,74,29,85,44,28,64,62,40,33,52,47,38,64,74,72,57,54,77,68,37,55,41,47,52,33,43,39,73,52,50,53,51,48,55,50,51,54,51,53,50,49,53,52,52,53,61,72,67,51,84,78,83,78,82,74,81,81,81,76,87,83,76,88,82,88,76,82,81,85,75,87,80,81,131

Radius of gyration: 33.03 Å; Cα contacts (8 Å, |Δi|>4): 77; chains: 1; bounding box: 88×42×84 Å